Protein AF-A0A1V2B9Z8-F1 (afdb_monomer_lite)

Secondary structure (DSSP, 8-state):
--------------SHHHHHHHHHHHHHHHHHHHHHHHHHHHHHHHTT--HHHHHHHHHHHHHHHHHHHHHHHHHHHTT---TTS--------S-----------TT---S-THHHHHHHHHHHHHHHTSHHHHHHHHHHHHHSTTHHHHHHHHHHHHHH--

Foldseek 3Di:
DDDDDDDDDDDDPPDPPVVVVVVVVVVVVVVVVVVVVVVVVVCVVCVPDDPVVVVVVVVVVCCVVVVVVVVVVVCVVVVVPDPVNPPDPPPPPPPPDPDPPPPPPVPDPPDQPCVVVVVVVVVLVVLCVDPVSVVVVVVVCVVPPCPVVVSVVVSVVSVVVD

Radius of gyration: 28.76 Å; chains: 1; bounding box: 71×65×56 Å

Structure (mmCIF, N/CA/C/O backbone):
data_AF-A0A1V2B9Z8-F1
#
_entry.id   AF-A0A1V2B9Z8-F1
#
loop_
_atom_site.group_PDB
_atom_site.id
_atom_site.type_symbol
_atom_site.label_atom_id
_atom_site.label_alt_id
_atom_site.label_comp_id
_atom_site.label_asym_id
_atom_site.label_entity_id
_atom_site.label_seq_id
_atom_site.pdbx_PDB_ins_code
_atom_site.Cartn_x
_atom_site.Cartn_y
_atom_site.Cartn_z
_atom_site.occupancy
_atom_site.B_iso_or_equiv
_atom_site.auth_seq_id
_atom_site.auth_comp_id
_atom_site.auth_asym_id
_atom_site.auth_atom_id
_atom_site.pdbx_PDB_model_num
ATOM 1 N N . MET A 1 1 ? 46.989 -38.323 -32.869 1.00 37.19 1 MET A N 1
ATOM 2 C CA . MET A 1 1 ? 47.222 -36.864 -32.777 1.00 37.19 1 MET A CA 1
ATOM 3 C C . MET A 1 1 ? 45.998 -36.249 -32.093 1.00 37.19 1 MET A C 1
ATOM 5 O O . MET A 1 1 ? 44.940 -36.203 -32.699 1.00 37.19 1 MET A O 1
ATOM 9 N N . PHE A 1 2 ? 46.077 -35.937 -30.794 1.00 40.41 2 PHE A N 1
ATOM 10 C CA . PHE A 1 2 ? 44.932 -35.494 -29.978 1.00 40.41 2 PHE A CA 1
ATOM 11 C C . PHE A 1 2 ? 44.816 -33.961 -29.989 1.00 40.41 2 PHE A C 1
ATOM 13 O O . PHE A 1 2 ? 45.684 -33.288 -29.436 1.00 40.41 2 PHE A O 1
ATOM 20 N N . GLN A 1 3 ? 43.741 -33.398 -30.553 1.00 41.69 3 GLN A N 1
ATOM 21 C CA . GLN A 1 3 ? 43.381 -31.994 -30.322 1.00 41.69 3 GLN A CA 1
ATOM 22 C C . GLN A 1 3 ? 42.472 -31.886 -29.090 1.00 41.69 3 GLN A C 1
ATOM 24 O O . GLN A 1 3 ? 41.305 -32.270 -29.114 1.00 41.69 3 GLN A O 1
ATOM 29 N N . LYS A 1 4 ? 43.020 -31.351 -27.994 1.00 43.75 4 LYS A N 1
ATOM 30 C CA . LYS A 1 4 ? 42.255 -30.946 -26.809 1.00 43.75 4 LYS A CA 1
ATOM 31 C C . LYS A 1 4 ? 41.565 -29.607 -27.090 1.00 43.75 4 LYS A C 1
ATOM 33 O O . LYS A 1 4 ? 42.218 -28.566 -27.113 1.00 43.75 4 LYS A O 1
ATOM 38 N N . GLY A 1 5 ? 40.245 -29.632 -27.260 1.00 45.38 5 GLY A N 1
ATOM 39 C CA . GLY A 1 5 ? 39.408 -28.432 -27.291 1.00 45.38 5 GLY A CA 1
ATOM 40 C C . GLY A 1 5 ? 39.439 -27.705 -25.942 1.00 45.38 5 GLY A C 1
ATOM 41 O O . GLY A 1 5 ? 39.040 -28.245 -24.912 1.00 45.38 5 GLY A O 1
ATOM 42 N N . LYS A 1 6 ? 39.949 -26.473 -25.944 1.00 47.84 6 LYS A N 1
ATOM 43 C CA . LYS A 1 6 ? 40.068 -25.591 -24.778 1.00 47.84 6 LYS A CA 1
ATOM 44 C C . LYS A 1 6 ? 38.700 -24.961 -24.484 1.00 47.84 6 LYS A C 1
ATOM 46 O O . LYS A 1 6 ? 38.270 -24.052 -25.186 1.00 47.84 6 LYS A O 1
ATOM 51 N N . VAL A 1 7 ? 38.005 -25.436 -23.450 1.00 50.34 7 VAL A N 1
ATOM 52 C CA . VAL A 1 7 ? 36.716 -24.869 -23.013 1.00 50.34 7 VAL A CA 1
ATOM 53 C C . VAL A 1 7 ? 36.963 -23.540 -22.287 1.00 50.34 7 VAL A C 1
ATOM 55 O O . VAL A 1 7 ? 37.405 -23.517 -21.138 1.00 50.34 7 VAL A O 1
ATOM 58 N N . MET A 1 8 ? 36.689 -22.416 -22.955 1.00 51.34 8 MET A N 1
ATOM 59 C CA . MET A 1 8 ? 36.697 -21.087 -22.334 1.00 51.34 8 MET A CA 1
ATOM 60 C C . MET A 1 8 ? 35.469 -20.915 -21.429 1.00 51.34 8 MET A C 1
ATOM 62 O O . MET A 1 8 ? 34.342 -20.766 -21.901 1.00 51.34 8 MET A O 1
ATOM 66 N N . LYS A 1 9 ? 35.685 -20.894 -20.110 1.00 50.41 9 LYS A N 1
ATOM 67 C CA . LYS A 1 9 ? 34.660 -20.529 -19.123 1.00 50.41 9 LYS A CA 1
ATOM 68 C C . LYS A 1 9 ? 34.427 -19.014 -19.161 1.00 50.41 9 LYS A C 1
ATOM 70 O O . LYS A 1 9 ? 35.273 -18.236 -18.727 1.00 50.41 9 LYS A O 1
ATOM 75 N N . ARG A 1 10 ? 33.269 -18.591 -19.677 1.00 48.88 10 ARG A N 1
ATOM 76 C CA . ARG A 1 10 ? 32.784 -17.204 -19.597 1.00 48.88 10 ARG A CA 1
ATOM 77 C C . ARG A 1 10 ? 32.336 -16.903 -18.163 1.00 48.88 10 ARG A C 1
ATOM 79 O O . ARG A 1 10 ? 31.277 -17.354 -17.738 1.00 48.88 10 ARG A O 1
ATOM 86 N N . PHE A 1 11 ? 33.121 -16.123 -17.426 1.00 47.03 11 PHE A N 1
ATOM 87 C CA . PHE A 1 11 ? 32.703 -15.567 -16.139 1.00 47.03 11 PHE A CA 1
ATOM 88 C C . PHE A 1 11 ? 31.646 -14.471 -16.367 1.00 47.03 11 PHE A C 1
ATOM 90 O O . PHE A 1 11 ? 31.940 -13.411 -16.919 1.00 47.03 11 PHE A O 1
ATOM 97 N N . LYS A 1 12 ? 30.391 -14.740 -15.977 1.00 47.81 12 LYS A N 1
ATOM 98 C CA . LYS A 1 12 ? 29.289 -13.764 -16.001 1.00 47.81 12 LYS A CA 1
ATOM 99 C C . LYS A 1 12 ? 29.453 -12.749 -14.860 1.00 47.81 12 LYS A C 1
ATOM 101 O O . LYS A 1 12 ? 29.606 -13.101 -13.695 1.00 47.81 12 LYS A O 1
ATOM 106 N N . LYS A 1 13 ? 29.374 -11.473 -15.227 1.00 47.81 13 LYS A N 1
ATOM 107 C CA . LYS A 1 13 ? 29.448 -10.271 -14.386 1.00 47.81 13 LYS A CA 1
ATOM 108 C C . LYS A 1 13 ? 28.168 -10.148 -13.529 1.00 47.81 13 LYS A C 1
ATOM 110 O O . LYS A 1 13 ? 27.208 -9.514 -13.945 1.00 47.81 13 LYS A O 1
ATOM 115 N N . GLN A 1 14 ? 28.129 -10.791 -12.356 1.00 46.12 14 GLN A N 1
ATOM 116 C CA . GLN A 1 14 ? 26.950 -10.873 -11.463 1.00 46.12 14 GLN A CA 1
ATOM 117 C C . GLN A 1 14 ? 27.056 -9.996 -10.192 1.00 46.12 14 GLN A C 1
ATOM 119 O O . GLN A 1 14 ? 26.441 -10.298 -9.174 1.00 46.12 14 GLN A O 1
ATOM 124 N N . SER A 1 15 ? 27.829 -8.901 -10.202 1.00 49.50 15 SER A N 1
ATOM 125 C CA . SER A 1 15 ? 27.968 -8.033 -9.012 1.00 49.50 15 SER A CA 1
ATOM 126 C C . SER A 1 15 ? 27.048 -6.802 -8.997 1.00 49.50 15 SER A C 1
ATOM 128 O O . SER A 1 15 ? 26.783 -6.268 -7.926 1.00 49.50 15 SER A O 1
ATOM 130 N N . SER A 1 16 ? 26.498 -6.370 -10.141 1.00 50.91 16 SER A N 1
ATOM 131 C CA . SER A 1 16 ? 25.766 -5.091 -10.228 1.00 50.91 16 SER A CA 1
ATOM 132 C C . SER A 1 16 ? 24.328 -5.122 -9.685 1.00 50.91 16 SER A C 1
ATOM 134 O O . SER A 1 16 ? 23.823 -4.080 -9.285 1.00 50.91 16 SER A O 1
ATOM 136 N N . SER A 1 17 ? 23.654 -6.280 -9.648 1.00 54.72 17 SER A N 1
ATOM 137 C CA . SER A 1 17 ? 22.248 -6.371 -9.193 1.00 54.72 17 SER A CA 1
ATOM 138 C C . SER A 1 17 ? 22.118 -6.269 -7.670 1.00 54.72 17 SER A C 1
ATOM 140 O O . SER A 1 17 ? 21.239 -5.583 -7.161 1.00 54.72 17 SER A O 1
ATOM 142 N N . LYS A 1 18 ? 23.038 -6.901 -6.927 1.00 54.56 18 LYS A N 1
ATOM 143 C CA . LYS A 1 18 ? 22.992 -6.944 -5.456 1.00 54.56 18 LYS A CA 1
ATOM 144 C C . LYS A 1 18 ? 23.258 -5.577 -4.818 1.00 54.56 18 LYS A C 1
ATOM 146 O O . LYS A 1 18 ? 22.652 -5.256 -3.802 1.00 54.56 18 LYS A O 1
ATOM 151 N N . ALA A 1 19 ? 24.131 -4.768 -5.425 1.00 57.69 19 ALA A N 1
ATOM 152 C CA . ALA A 1 19 ? 24.417 -3.414 -4.954 1.00 57.69 19 ALA A CA 1
ATOM 153 C C . ALA A 1 19 ? 23.194 -2.489 -5.101 1.00 57.69 19 ALA A C 1
ATOM 155 O O . ALA A 1 19 ? 22.857 -1.765 -4.169 1.00 57.69 19 ALA A O 1
ATOM 156 N N . ASN A 1 20 ? 22.474 -2.575 -6.225 1.00 62.78 20 ASN A N 1
ATOM 157 C CA . ASN A 1 20 ? 21.276 -1.765 -6.468 1.00 62.78 20 ASN A CA 1
ATOM 158 C C . ASN A 1 20 ? 20.104 -2.158 -5.552 1.00 62.78 20 ASN A C 1
ATOM 160 O O . ASN A 1 20 ? 19.377 -1.288 -5.073 1.00 62.78 20 ASN A O 1
ATOM 164 N N . GLU A 1 21 ? 19.941 -3.449 -5.250 1.00 66.44 21 GLU A N 1
ATOM 165 C CA . GLU A 1 21 ? 18.943 -3.925 -4.280 1.00 66.44 21 GLU A CA 1
ATOM 166 C C . GLU A 1 21 ? 19.245 -3.448 -2.849 1.00 66.44 21 GLU A C 1
ATOM 168 O O . GLU A 1 21 ? 18.334 -3.004 -2.147 1.00 66.44 21 GLU A O 1
ATOM 173 N N . ALA A 1 22 ? 20.515 -3.470 -2.426 1.00 69.50 22 ALA A N 1
ATOM 174 C CA . ALA A 1 22 ? 20.938 -2.984 -1.109 1.00 69.50 22 ALA A CA 1
ATOM 175 C C . ALA A 1 22 ? 20.753 -1.462 -0.947 1.00 69.50 22 ALA A C 1
ATOM 177 O O . ALA A 1 22 ? 20.271 -0.996 0.083 1.00 69.50 22 ALA A O 1
ATOM 178 N N . VAL A 1 23 ? 21.075 -0.680 -1.982 1.00 76.12 23 VAL A N 1
ATOM 179 C CA . VAL A 1 23 ? 20.866 0.777 -1.966 1.00 76.12 23 VAL A CA 1
ATOM 180 C C . VAL A 1 23 ? 19.372 1.115 -1.951 1.00 76.12 23 VAL A C 1
ATOM 182 O O . VAL A 1 23 ? 18.940 1.953 -1.165 1.00 76.12 23 VAL A O 1
ATOM 185 N N . THR A 1 24 ? 18.557 0.422 -2.752 1.00 76.69 24 THR A N 1
ATOM 186 C CA . THR A 1 24 ? 17.103 0.667 -2.814 1.00 76.69 24 THR A CA 1
ATOM 187 C C . THR A 1 24 ? 16.413 0.321 -1.493 1.00 76.69 24 THR A C 1
ATOM 189 O O . THR A 1 24 ? 15.558 1.071 -1.022 1.00 76.69 24 THR A O 1
ATOM 192 N N . THR A 1 25 ? 16.802 -0.789 -0.860 1.00 78.38 25 THR A N 1
ATOM 193 C CA . THR A 1 25 ? 16.259 -1.189 0.450 1.00 78.38 25 THR A CA 1
ATOM 194 C C . THR A 1 25 ? 16.666 -0.225 1.560 1.00 78.38 25 THR A C 1
ATOM 196 O O . THR A 1 25 ? 15.817 0.149 2.369 1.00 78.38 25 THR A O 1
ATOM 199 N N . TRP A 1 26 ? 17.912 0.257 1.558 1.00 85.12 26 TRP A N 1
ATOM 200 C CA . TRP A 1 26 ? 18.362 1.281 2.502 1.00 85.12 26 TRP A CA 1
ATOM 201 C C . TRP A 1 26 ? 17.603 2.605 2.329 1.00 85.12 26 TRP A C 1
ATOM 203 O O . TRP A 1 26 ? 17.149 3.174 3.323 1.00 85.12 26 TRP A O 1
ATOM 213 N N . ILE A 1 27 ? 17.390 3.067 1.090 1.00 83.62 27 ILE A N 1
ATOM 214 C CA . ILE A 1 27 ? 16.612 4.287 0.809 1.00 83.62 27 ILE A CA 1
ATOM 215 C C . ILE A 1 27 ? 15.170 4.123 1.293 1.00 83.62 27 ILE A C 1
ATOM 217 O O . ILE A 1 27 ? 14.650 4.997 1.986 1.00 83.62 27 ILE A O 1
ATOM 221 N N . ALA A 1 28 ? 14.526 2.996 0.977 1.00 84.00 28 ALA A N 1
ATOM 222 C CA . ALA A 1 28 ? 13.163 2.724 1.424 1.00 84.00 28 ALA A CA 1
ATOM 223 C C . ALA A 1 28 ? 13.062 2.745 2.958 1.00 84.00 28 ALA A C 1
ATOM 225 O O . ALA A 1 28 ? 12.159 3.368 3.519 1.00 84.00 28 ALA A O 1
ATOM 226 N N . GLN A 1 29 ? 14.026 2.135 3.649 1.00 84.81 29 GLN A N 1
ATOM 227 C CA . GLN A 1 29 ? 14.065 2.123 5.108 1.00 84.81 29 GLN A CA 1
ATOM 228 C C . GLN A 1 29 ? 14.359 3.511 5.697 1.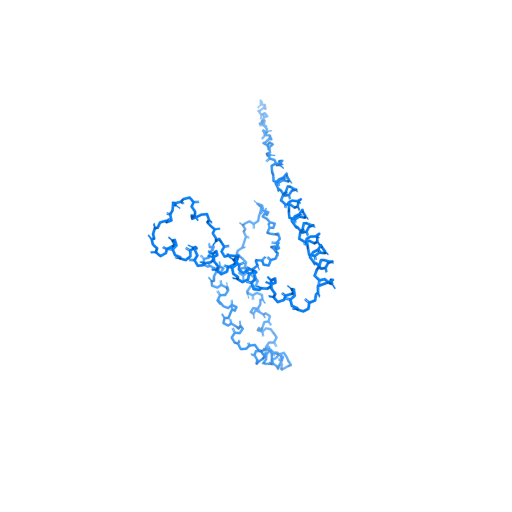00 84.81 29 GLN A C 1
ATOM 230 O O . GLN A 1 29 ? 13.766 3.890 6.709 1.00 84.81 29 GLN A O 1
ATOM 235 N N . ALA A 1 30 ? 15.215 4.305 5.050 1.00 86.88 30 ALA A N 1
ATOM 236 C CA . ALA A 1 30 ? 15.472 5.689 5.430 1.00 86.88 30 ALA A CA 1
ATOM 237 C C . ALA A 1 30 ? 14.206 6.552 5.305 1.00 86.88 30 ALA A C 1
ATOM 239 O O . ALA A 1 30 ? 13.892 7.300 6.231 1.00 86.88 30 ALA A O 1
ATOM 240 N N . ILE A 1 31 ? 13.438 6.395 4.221 1.00 88.88 31 ILE A N 1
ATOM 241 C CA . ILE A 1 31 ? 12.158 7.092 4.021 1.00 88.88 31 ILE A CA 1
ATOM 242 C C . ILE A 1 31 ? 11.175 6.737 5.138 1.00 88.88 31 ILE A C 1
ATOM 244 O O . ILE A 1 31 ? 10.620 7.639 5.765 1.00 88.88 31 ILE A O 1
ATOM 248 N N . VAL A 1 32 ? 10.998 5.447 5.436 1.00 90.25 32 VAL A N 1
ATOM 249 C CA . VAL A 1 32 ? 10.091 4.994 6.506 1.00 90.25 32 VAL A CA 1
ATOM 250 C C . VAL A 1 32 ? 10.520 5.552 7.866 1.00 90.25 32 VAL A C 1
ATOM 252 O O . VAL A 1 32 ? 9.689 6.046 8.627 1.00 90.25 32 VAL A O 1
ATOM 255 N N . ASN A 1 33 ? 11.821 5.560 8.160 1.00 88.44 33 ASN A N 1
ATOM 256 C CA . ASN A 1 33 ? 12.345 6.118 9.406 1.00 88.44 33 ASN A CA 1
ATOM 257 C C . ASN A 1 33 ? 12.121 7.631 9.514 1.00 88.44 33 ASN A C 1
ATOM 259 O O . ASN A 1 33 ? 11.805 8.131 10.595 1.00 88.44 33 ASN A O 1
ATOM 263 N N . VAL A 1 34 ? 12.275 8.369 8.412 1.00 91.69 34 VAL A N 1
ATOM 264 C CA . VAL A 1 34 ? 11.991 9.810 8.367 1.00 91.69 34 VAL A CA 1
ATOM 265 C C . VAL A 1 34 ? 10.499 10.064 8.554 1.00 91.69 34 VAL A C 1
ATOM 267 O O . VAL A 1 34 ? 10.138 10.909 9.371 1.00 91.69 34 VAL A O 1
ATOM 270 N N . GLN A 1 35 ? 9.636 9.300 7.883 1.00 91.00 35 GLN A N 1
ATOM 271 C CA . GLN A 1 35 ? 8.183 9.390 8.050 1.00 91.00 35 GLN A CA 1
ATOM 272 C C . GLN A 1 35 ? 7.764 9.124 9.497 1.00 91.00 35 GLN A C 1
ATOM 274 O O . GLN A 1 35 ? 6.981 9.888 10.055 1.00 91.00 35 GLN A O 1
ATOM 279 N N . PHE A 1 36 ? 8.328 8.094 10.130 1.00 89.88 36 PHE A N 1
ATOM 280 C CA . PHE A 1 36 ? 8.037 7.760 11.522 1.00 89.88 36 PHE A CA 1
ATOM 281 C C . PHE A 1 36 ? 8.547 8.826 12.504 1.00 89.88 36 PHE A C 1
ATOM 283 O O . PHE A 1 36 ? 7.852 9.211 13.444 1.00 89.88 36 PHE A O 1
ATOM 290 N N . LYS A 1 37 ? 9.757 9.356 12.286 1.00 90.31 37 LYS A N 1
ATOM 291 C CA . LYS A 1 37 ? 10.288 10.463 13.099 1.00 90.31 37 LYS A CA 1
ATOM 292 C C . LYS A 1 37 ? 9.440 11.721 12.950 1.00 90.31 37 LYS A C 1
ATOM 294 O O . LYS A 1 37 ? 9.155 12.381 13.948 1.00 90.31 37 LYS A O 1
ATOM 299 N N . TRP A 1 38 ? 9.030 12.034 11.725 1.00 90.75 38 TRP A N 1
ATOM 300 C CA . TRP A 1 38 ? 8.208 13.198 11.431 1.00 90.75 38 TRP A CA 1
ATOM 301 C C . TRP A 1 38 ? 6.805 13.063 12.019 1.00 90.75 38 TRP A C 1
ATOM 303 O O . TRP A 1 38 ? 6.341 13.993 12.671 1.00 90.75 38 TRP A O 1
ATOM 313 N N . SER A 1 39 ? 6.159 11.901 11.887 1.00 88.06 39 SER A N 1
ATOM 314 C CA . SER A 1 39 ? 4.835 11.664 12.472 1.00 88.06 39 SER A CA 1
ATOM 315 C C . SER A 1 39 ? 4.868 11.756 13.997 1.00 88.06 39 SER A C 1
ATOM 317 O O . SER A 1 39 ? 3.993 12.381 14.592 1.00 88.06 39 SER A O 1
ATOM 319 N N . ASN A 1 40 ? 5.914 11.227 14.637 1.00 89.94 40 ASN A N 1
ATOM 320 C CA . ASN A 1 40 ? 6.076 11.321 16.085 1.00 89.94 40 ASN A CA 1
ATOM 321 C C . ASN A 1 40 ? 6.376 12.762 16.541 1.00 89.94 40 ASN A C 1
ATOM 323 O O . ASN A 1 40 ? 5.871 13.213 17.570 1.00 89.94 40 ASN A O 1
ATOM 327 N N . TRP A 1 41 ? 7.171 13.515 15.774 1.00 91.38 41 TRP A N 1
ATOM 328 C CA . TRP A 1 41 ? 7.407 14.939 16.031 1.00 91.38 41 TRP A CA 1
ATOM 329 C C . TRP A 1 41 ? 6.121 15.761 15.888 1.00 91.38 41 TRP A C 1
ATOM 331 O O . TRP A 1 41 ? 5.787 16.533 16.788 1.00 91.38 41 TRP A O 1
ATOM 341 N N . MET A 1 42 ? 5.365 15.533 14.811 1.00 87.19 42 MET A N 1
ATOM 342 C CA . MET A 1 42 ? 4.058 16.143 14.574 1.00 87.19 42 MET A CA 1
ATOM 343 C C . MET A 1 42 ? 3.095 15.825 15.712 1.00 87.19 42 MET A C 1
ATOM 345 O O . MET A 1 42 ? 2.531 16.738 16.301 1.00 87.19 42 MET A O 1
ATOM 349 N N . TYR A 1 43 ? 2.982 14.557 16.107 1.00 86.94 43 TYR A N 1
ATOM 350 C CA . TYR A 1 43 ? 2.135 14.141 17.223 1.00 86.94 43 TYR A CA 1
ATOM 351 C C . TYR A 1 43 ? 2.501 14.859 18.529 1.00 86.94 43 TYR A C 1
ATOM 353 O O . TYR A 1 43 ? 1.627 15.395 19.209 1.00 86.94 43 TYR A O 1
ATOM 361 N N . LYS A 1 44 ? 3.795 14.947 18.863 1.00 86.44 44 LYS A N 1
ATOM 362 C CA . LYS A 1 44 ? 4.269 15.672 20.055 1.00 86.44 44 LYS A CA 1
ATOM 363 C C . LYS A 1 44 ? 3.988 17.173 19.996 1.00 86.44 44 LYS A C 1
ATOM 365 O O . LYS A 1 44 ? 3.789 17.789 21.042 1.00 86.44 44 LYS A O 1
ATOM 370 N N . LYS A 1 45 ? 4.007 17.770 18.802 1.00 85.06 45 LYS A N 1
ATOM 371 C CA . LYS A 1 45 ? 3.717 19.194 18.615 1.00 85.06 45 LYS A CA 1
ATOM 372 C C . LYS A 1 45 ? 2.212 19.464 18.684 1.00 85.06 45 LYS A C 1
ATOM 374 O O . LYS A 1 45 ? 1.808 20.374 19.398 1.00 85.06 45 LYS A O 1
ATOM 379 N N . THR A 1 46 ? 1.401 18.644 18.017 1.00 84.69 46 THR A N 1
ATOM 380 C CA . THR A 1 46 ? -0.059 18.791 17.920 1.00 84.69 46 THR A CA 1
ATOM 381 C C . THR A 1 46 ? -0.797 18.357 19.191 1.00 84.69 46 THR A C 1
ATOM 383 O O . THR A 1 46 ? -1.879 18.873 19.462 1.00 84.69 46 THR A O 1
ATOM 386 N N . SER A 1 47 ? -0.225 17.470 20.015 1.00 81.75 47 SER A N 1
ATOM 387 C CA . SER A 1 47 ? -0.836 17.047 21.290 1.00 81.75 47 SER A CA 1
ATOM 388 C C . SER A 1 47 ? -0.931 18.164 22.330 1.00 81.75 47 SER A C 1
ATOM 390 O O . SER A 1 47 ? -1.747 18.085 23.244 1.00 81.75 47 SER A O 1
ATOM 392 N N . ARG A 1 48 ? -0.118 19.215 22.187 1.00 83.81 48 ARG A N 1
ATOM 393 C CA . ARG A 1 48 ? -0.119 20.390 23.070 1.00 83.81 48 ARG A CA 1
ATOM 394 C C . ARG A 1 48 ? -0.974 21.544 22.544 1.00 83.81 48 ARG A C 1
ATOM 396 O O . ARG A 1 48 ? -0.977 22.603 23.159 1.00 83.81 48 ARG A O 1
ATOM 403 N N . TRP A 1 49 ? -1.645 21.370 21.407 1.00 85.88 49 TRP A N 1
ATOM 404 C CA . TRP A 1 49 ? -2.391 22.445 20.758 1.00 85.88 49 TRP A CA 1
ATOM 405 C C . TRP A 1 49 ? -3.835 22.531 21.225 1.00 85.88 49 TRP A C 1
ATOM 407 O O . TRP A 1 49 ? -4.514 21.521 21.419 1.00 85.88 49 TRP A O 1
ATOM 417 N N . ASN A 1 50 ? -4.325 23.762 21.326 1.00 83.56 50 ASN A N 1
ATOM 418 C CA . ASN A 1 50 ? -5.732 24.039 21.573 1.00 83.56 50 ASN A CA 1
ATOM 419 C C . ASN A 1 50 ? -6.557 23.858 20.277 1.00 83.56 50 ASN A C 1
ATOM 421 O O . ASN A 1 50 ? -6.030 23.957 19.165 1.00 83.56 50 ASN A O 1
ATOM 425 N N . LYS A 1 51 ? -7.877 23.646 20.381 1.00 83.31 51 LYS A N 1
ATOM 426 C CA . LYS A 1 51 ? -8.762 23.370 19.220 1.00 83.31 51 LYS A CA 1
ATOM 427 C C . LYS A 1 51 ? -8.699 24.456 18.130 1.00 83.31 51 LYS A C 1
ATOM 429 O O . LYS A 1 51 ? -8.845 24.168 16.941 1.00 83.31 51 LYS A O 1
ATOM 434 N N . LYS A 1 52 ? -8.451 25.709 18.533 1.00 85.31 52 LYS A N 1
ATOM 435 C CA . LYS A 1 52 ? -8.284 26.859 17.627 1.00 85.31 52 LYS A CA 1
ATOM 436 C C . LYS A 1 52 ? -6.989 26.775 16.811 1.00 85.31 52 LYS A C 1
ATOM 438 O O . LYS A 1 52 ? -7.007 27.057 15.619 1.00 85.31 52 LYS A O 1
ATOM 443 N N . GLU A 1 53 ? -5.894 26.337 17.426 1.00 85.06 53 GLU A N 1
ATOM 444 C CA . GLU 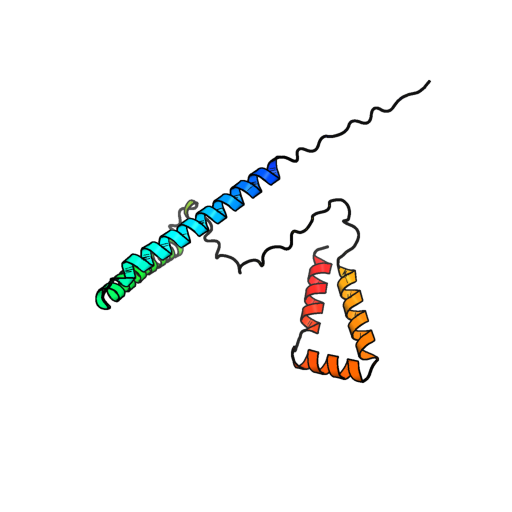A 1 53 ? -4.587 26.192 16.770 1.00 85.06 53 GL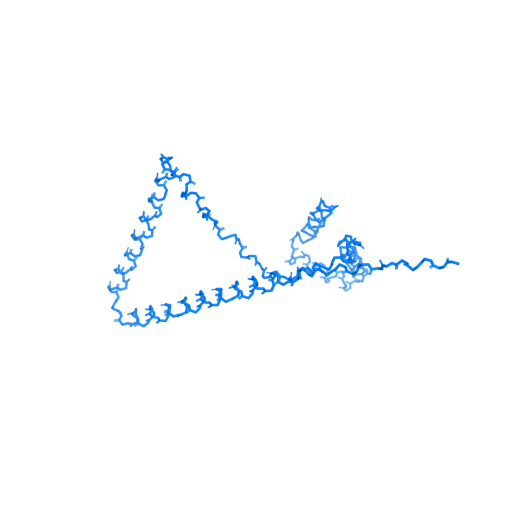U A CA 1
ATOM 445 C C . GLU A 1 53 ? -4.588 25.014 15.791 1.00 85.06 53 GLU A C 1
ATOM 447 O O . GLU A 1 53 ? -4.071 25.130 14.682 1.00 85.06 53 GLU A O 1
ATOM 452 N N . GLN A 1 54 ? -5.257 23.913 16.151 1.00 85.62 54 GLN A N 1
ATOM 453 C CA . GLN A 1 54 ? -5.475 22.783 15.241 1.00 85.62 54 GLN A CA 1
ATOM 454 C C . GLN A 1 54 ? -6.284 23.194 14.003 1.00 85.62 54 GLN A C 1
ATOM 456 O O . GLN A 1 54 ? -5.927 22.828 12.885 1.00 85.62 54 GLN A O 1
ATOM 461 N N . SER A 1 55 ? -7.336 23.998 14.193 1.00 87.69 55 SER A N 1
ATOM 462 C CA . SER A 1 55 ? -8.148 24.508 13.082 1.00 87.69 55 SER A CA 1
ATOM 463 C C . SER A 1 55 ? -7.344 25.448 12.181 1.00 87.69 55 SER A C 1
ATOM 465 O O . SER A 1 55 ? -7.375 25.296 10.963 1.00 87.69 55 SER A O 1
ATOM 467 N N . LEU A 1 56 ? -6.573 26.379 12.758 1.00 91.00 56 LEU A N 1
ATOM 468 C CA . LEU A 1 56 ? -5.716 27.293 11.994 1.00 91.00 56 LEU A CA 1
ATOM 469 C C . LEU A 1 56 ? -4.677 26.535 11.158 1.00 91.00 56 LEU A C 1
ATOM 471 O O . LEU A 1 56 ? -4.467 26.848 9.988 1.00 91.00 56 LEU A O 1
ATOM 475 N N . PHE A 1 57 ? -4.057 25.511 11.740 1.00 88.56 57 PHE A N 1
ATOM 476 C CA . PHE A 1 57 ? -3.099 24.671 11.034 1.00 88.56 57 PHE A CA 1
ATOM 477 C C . PHE A 1 57 ? -3.738 23.900 9.877 1.00 88.56 57 PHE A C 1
ATOM 479 O O . PHE A 1 57 ? -3.154 23.821 8.797 1.00 88.56 57 PHE A O 1
ATOM 486 N N . LEU A 1 58 ? -4.954 23.383 10.072 1.00 89.38 58 LEU A N 1
ATOM 487 C CA . LEU A 1 58 ? -5.707 22.727 9.009 1.00 89.38 58 LEU A CA 1
ATOM 488 C C . LEU A 1 58 ? -5.990 23.699 7.856 1.00 89.38 58 LEU A C 1
ATOM 490 O O . LEU A 1 58 ? -5.705 23.368 6.708 1.00 89.38 58 LEU A O 1
ATOM 494 N N . TYR A 1 59 ? -6.469 24.912 8.148 1.00 93.75 59 TYR A N 1
ATOM 495 C CA . TYR A 1 59 ? -6.678 25.937 7.120 1.00 93.75 59 TYR A CA 1
ATOM 496 C C . TYR A 1 59 ? -5.393 26.265 6.360 1.00 93.75 59 TYR A C 1
ATOM 498 O O . TYR A 1 59 ? -5.422 26.378 5.137 1.00 93.75 59 TYR A O 1
ATOM 506 N N . LEU A 1 60 ? -4.261 26.362 7.060 1.00 92.25 60 LEU A N 1
ATOM 507 C CA . LEU A 1 60 ? -2.966 26.617 6.436 1.00 92.25 60 LEU A CA 1
ATOM 508 C C . LEU A 1 60 ? -2.551 25.468 5.506 1.00 92.25 60 LEU A C 1
ATOM 510 O O . LEU A 1 60 ? -2.117 25.724 4.384 1.00 92.25 60 LEU A O 1
ATOM 514 N N . ILE A 1 61 ? -2.746 24.211 5.919 1.00 92.12 61 ILE A N 1
ATOM 515 C CA . ILE A 1 61 ? -2.513 23.043 5.057 1.00 92.12 61 ILE A CA 1
ATOM 516 C C . ILE A 1 61 ? -3.408 23.106 3.820 1.00 92.12 61 ILE A C 1
ATOM 518 O O . ILE A 1 61 ? -2.901 22.982 2.706 1.00 92.12 61 ILE A O 1
ATOM 522 N N . LEU A 1 62 ? -4.717 23.316 3.986 1.00 93.56 62 LEU A N 1
ATOM 523 C CA . LEU A 1 62 ? -5.634 23.398 2.848 1.00 93.56 62 LEU A CA 1
ATOM 524 C C . LEU A 1 62 ? -5.260 24.535 1.895 1.00 93.56 62 LEU A C 1
ATOM 526 O O . LEU A 1 62 ? -5.329 24.348 0.685 1.00 93.56 62 LEU A O 1
ATOM 530 N N . LEU A 1 63 ? -4.834 25.685 2.416 1.00 94.62 63 LEU A N 1
ATOM 531 C CA . LEU A 1 63 ? -4.434 26.827 1.600 1.00 94.62 63 LEU A CA 1
ATOM 532 C C . LEU A 1 63 ? -3.155 26.532 0.811 1.00 94.62 63 LEU A C 1
ATOM 534 O O . LEU A 1 63 ? -3.092 26.833 -0.378 1.00 94.62 63 LEU A O 1
ATOM 538 N N . VAL A 1 64 ? -2.158 25.897 1.432 1.00 93.25 64 VAL A N 1
ATOM 539 C CA . VAL A 1 64 ? -0.909 25.524 0.752 1.00 93.25 64 VAL A CA 1
ATOM 540 C C . VAL A 1 64 ? -1.162 24.447 -0.303 1.00 93.25 64 VAL A C 1
ATOM 542 O O . VAL A 1 64 ? -0.790 24.627 -1.460 1.00 93.25 64 VAL A O 1
ATOM 545 N N . PHE A 1 65 ? -1.825 23.346 0.056 1.00 91.50 65 PHE A N 1
ATOM 546 C CA . PHE A 1 65 ? -2.100 22.254 -0.884 1.00 91.50 65 PHE A CA 1
ATOM 547 C C . PHE A 1 65 ? -3.075 22.677 -1.986 1.00 91.50 65 PHE A C 1
ATOM 549 O O . PHE A 1 65 ? -2.852 22.366 -3.156 1.00 91.50 65 PHE A O 1
ATOM 556 N N . GLY A 1 66 ? -4.122 23.425 -1.634 1.00 91.56 66 GLY A N 1
ATOM 557 C CA . GLY A 1 66 ? -5.073 23.992 -2.585 1.00 91.56 66 GLY A CA 1
ATOM 558 C C . GLY A 1 66 ? -4.416 25.007 -3.516 1.00 91.56 66 GLY A C 1
ATOM 559 O O . GLY A 1 66 ? -4.624 24.944 -4.725 1.00 91.56 66 GLY A O 1
ATOM 560 N N . GLY A 1 67 ? -3.558 25.880 -2.985 1.00 91.44 67 GLY A N 1
ATOM 561 C CA . GLY A 1 67 ? -2.801 26.857 -3.766 1.00 91.44 67 GLY A CA 1
ATOM 562 C C . GLY A 1 67 ? -1.815 26.204 -4.734 1.00 91.44 67 GLY A C 1
ATOM 563 O O . GLY A 1 67 ? -1.770 26.578 -5.903 1.00 91.44 67 GLY A O 1
ATOM 564 N N . ILE A 1 68 ? -1.071 25.186 -4.288 1.00 91.31 68 ILE A N 1
ATOM 565 C CA . ILE A 1 68 ? -0.163 24.417 -5.152 1.00 91.31 68 ILE A CA 1
ATOM 566 C C . ILE A 1 68 ? -0.954 23.679 -6.237 1.00 91.31 68 ILE A C 1
ATOM 568 O O . ILE A 1 68 ? -0.600 23.770 -7.411 1.00 91.31 68 ILE A O 1
ATOM 572 N N . SER A 1 69 ? -2.039 22.991 -5.871 1.00 87.94 69 SER A N 1
ATOM 573 C CA . SER A 1 69 ? -2.897 22.274 -6.823 1.00 87.94 69 SER A CA 1
ATOM 574 C C . SER A 1 69 ? -3.495 23.221 -7.869 1.00 87.94 69 SER A C 1
ATOM 576 O O . SER A 1 69 ? -3.397 22.967 -9.070 1.00 87.94 69 SER A O 1
ATOM 578 N N . GLY A 1 70 ? -4.018 24.370 -7.431 1.00 89.81 70 GLY A N 1
ATOM 579 C CA . GLY A 1 70 ? -4.541 25.413 -8.310 1.00 89.81 70 GLY A CA 1
ATOM 580 C C . GLY A 1 70 ? -3.468 26.016 -9.218 1.00 89.81 70 GLY A C 1
ATOM 581 O O . GLY A 1 70 ? -3.715 26.214 -10.406 1.00 89.81 70 GLY A O 1
ATOM 582 N N . LEU A 1 71 ? -2.254 26.247 -8.708 1.00 88.75 71 LEU A N 1
ATOM 583 C CA . LEU A 1 71 ? -1.129 26.746 -9.502 1.00 88.75 71 LEU A CA 1
ATOM 584 C C . LEU A 1 71 ? -0.695 25.736 -10.573 1.00 88.75 71 LEU A C 1
ATOM 586 O O . LEU A 1 71 ? -0.433 26.132 -11.710 1.00 88.75 71 LEU A O 1
ATOM 590 N N . ILE A 1 72 ? -0.627 24.448 -10.227 1.00 86.19 72 ILE A N 1
ATOM 591 C CA . ILE A 1 72 ? -0.327 23.368 -11.176 1.00 86.19 72 ILE A CA 1
ATOM 592 C C . ILE A 1 72 ? -1.416 23.322 -12.249 1.00 86.19 72 ILE A C 1
ATOM 594 O O . ILE A 1 72 ? -1.100 23.412 -13.432 1.00 86.19 72 ILE A O 1
ATOM 598 N N . MET A 1 73 ? -2.689 23.287 -11.846 1.00 85.75 73 MET A N 1
ATOM 599 C CA . MET A 1 73 ? -3.830 23.262 -12.763 1.00 85.75 73 MET A CA 1
ATOM 600 C C . MET A 1 73 ? -3.831 24.470 -13.708 1.00 85.75 73 MET A C 1
ATOM 602 O O . MET A 1 73 ? -3.978 24.310 -14.919 1.00 85.75 73 MET A O 1
ATOM 606 N N . TYR A 1 74 ? -3.579 25.671 -13.185 1.00 87.94 74 TYR A N 1
ATOM 607 C CA . TYR A 1 74 ? -3.465 26.888 -13.984 1.00 87.94 74 TYR A CA 1
ATOM 608 C C . TYR A 1 74 ? -2.313 26.811 -14.997 1.00 87.94 74 TYR A C 1
ATOM 610 O O . TYR A 1 74 ? -2.489 27.162 -16.165 1.00 87.94 74 TYR A O 1
ATOM 618 N N . ARG A 1 75 ? -1.137 26.313 -14.593 1.00 84.19 75 ARG A N 1
ATOM 619 C CA . ARG A 1 75 ? 0.023 26.132 -15.488 1.00 84.19 75 ARG A CA 1
ATOM 620 C C . ARG A 1 75 ? -0.202 25.055 -16.552 1.00 84.19 75 ARG A C 1
ATOM 622 O O . ARG A 1 75 ? 0.319 25.194 -17.658 1.00 84.19 75 ARG A O 1
ATOM 629 N N . THR A 1 76 ? -0.969 24.013 -16.239 1.00 79.62 76 THR A N 1
ATOM 630 C CA . THR A 1 76 ? -1.366 22.973 -17.196 1.00 79.62 76 THR A CA 1
ATOM 631 C C . THR A 1 76 ? -2.357 23.517 -18.223 1.00 79.62 76 THR A C 1
ATOM 633 O O . THR A 1 76 ? -2.160 23.313 -19.416 1.00 79.62 76 THR A O 1
ATOM 636 N N . ILE A 1 77 ? -3.380 24.264 -17.791 1.00 82.94 77 ILE A N 1
ATOM 637 C CA . ILE A 1 77 ? -4.402 24.831 -18.691 1.00 82.94 77 ILE A CA 1
ATOM 638 C C . ILE A 1 77 ? -3.814 25.928 -19.589 1.00 82.94 77 ILE A C 1
ATOM 640 O O . ILE A 1 77 ? -4.146 26.010 -20.766 1.00 82.94 77 ILE A O 1
ATOM 644 N N . THR A 1 78 ? -2.915 26.763 -19.062 1.00 82.00 78 THR A N 1
ATOM 645 C CA . THR A 1 78 ? -2.313 27.875 -19.823 1.00 82.00 78 THR A CA 1
ATOM 646 C C . THR A 1 78 ? -1.153 27.458 -20.731 1.00 82.00 78 THR A C 1
ATOM 648 O O . THR A 1 78 ? -0.530 28.320 -21.349 1.00 82.00 78 THR A O 1
ATOM 651 N N . GLY A 1 79 ? -0.821 26.163 -20.807 1.00 67.75 79 GLY A N 1
ATOM 652 C CA . GLY A 1 79 ? 0.232 25.639 -21.686 1.00 67.75 79 GLY A CA 1
ATOM 653 C C . GLY A 1 79 ? 1.649 26.136 -21.364 1.00 67.75 79 GLY A C 1
ATOM 654 O O . GLY A 1 79 ? 2.591 25.809 -22.079 1.00 67.75 79 GLY A O 1
ATOM 655 N N . LYS A 1 80 ? 1.836 26.888 -20.269 1.00 60.84 80 LYS A N 1
ATOM 656 C CA . LYS A 1 80 ? 3.139 27.376 -19.774 1.00 60.84 80 LYS A CA 1
ATOM 657 C C . LYS A 1 80 ? 3.886 26.301 -18.985 1.00 60.84 80 LYS A C 1
ATOM 659 O O . LYS A 1 80 ? 4.592 26.590 -18.019 1.00 60.84 80 LYS A O 1
ATOM 664 N N . THR A 1 81 ? 3.693 25.042 -19.351 1.00 56.84 81 THR A N 1
ATOM 665 C CA . THR A 1 81 ? 4.451 23.934 -18.791 1.00 56.84 81 THR A CA 1
ATOM 666 C C . THR A 1 81 ? 5.776 23.893 -19.539 1.00 56.84 81 THR A C 1
ATOM 668 O O . THR A 1 81 ? 5.852 23.413 -20.669 1.00 56.84 81 THR A O 1
ATOM 671 N N . SER A 1 82 ? 6.835 24.436 -18.933 1.00 53.62 82 SER A N 1
ATOM 672 C CA . SER A 1 82 ? 8.198 24.125 -19.363 1.00 53.62 82 SER A CA 1
ATOM 673 C C . SER A 1 82 ? 8.301 22.603 -19.449 1.00 53.62 82 SER A C 1
ATOM 675 O O . SER A 1 82 ? 7.902 21.918 -18.504 1.00 53.62 82 SER A O 1
ATOM 677 N N . LYS A 1 83 ? 8.786 22.069 -20.576 1.00 54.78 83 LYS A N 1
ATOM 678 C CA . LYS A 1 83 ? 8.879 20.619 -20.831 1.00 54.78 83 LYS A CA 1
ATOM 679 C C . LYS A 1 83 ? 9.619 19.846 -19.719 1.00 54.78 83 LYS A C 1
ATOM 681 O O . LYS A 1 83 ? 9.418 18.646 -19.599 1.00 54.78 83 LYS A O 1
ATOM 686 N N . ASP A 1 84 ? 10.357 20.541 -18.853 1.00 53.25 84 ASP A N 1
ATOM 687 C CA . ASP A 1 84 ? 11.061 19.994 -17.686 1.00 53.25 84 ASP A CA 1
ATOM 688 C C . ASP A 1 84 ? 10.207 19.834 -16.412 1.00 53.25 84 ASP A C 1
ATOM 690 O O . ASP A 1 84 ? 10.604 19.134 -15.486 1.00 53.25 84 ASP A O 1
ATOM 694 N N . SER A 1 85 ? 9.020 20.446 -16.329 1.00 47.50 85 SER A N 1
ATOM 695 C CA . SER A 1 8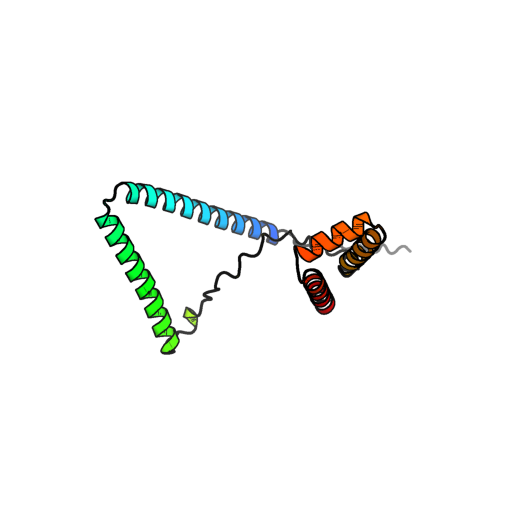5 ? 8.079 20.250 -15.205 1.00 47.50 85 SER A CA 1
ATOM 696 C C . SER A 1 85 ? 7.048 19.150 -15.468 1.00 47.50 85 SER A C 1
ATOM 698 O O . SER A 1 85 ? 6.279 18.803 -14.578 1.00 47.50 85 SER A O 1
ATOM 700 N N . ALA A 1 86 ? 7.081 18.536 -16.655 1.00 44.81 86 ALA A N 1
ATOM 701 C CA . ALA A 1 86 ? 6.449 17.246 -16.925 1.00 44.81 86 ALA A CA 1
ATOM 702 C C . ALA A 1 86 ? 7.293 16.079 -16.374 1.00 44.81 86 ALA A C 1
ATOM 704 O O . ALA A 1 86 ? 7.287 14.974 -16.918 1.00 44.81 86 ALA A O 1
ATOM 705 N N . GLY A 1 87 ? 8.018 16.313 -15.276 1.00 46.88 87 GLY A N 1
ATOM 706 C CA . GLY A 1 87 ? 8.494 15.261 -14.400 1.00 46.88 87 GLY A CA 1
ATOM 707 C C . GLY A 1 87 ? 7.282 14.569 -13.803 1.00 46.88 87 GLY A C 1
ATOM 708 O O . GLY A 1 87 ? 6.813 14.954 -12.742 1.00 46.88 87 GLY A O 1
ATOM 709 N N . GLN A 1 88 ? 6.741 13.609 -14.554 1.00 46.44 88 GLN A N 1
ATOM 710 C CA . GLN A 1 88 ? 6.134 12.385 -14.059 1.00 46.44 88 GLN A CA 1
ATOM 711 C C . GLN A 1 88 ? 5.543 12.543 -12.651 1.00 46.44 88 GLN A C 1
ATOM 713 O O . GLN A 1 88 ? 6.015 11.954 -11.679 1.00 46.44 88 GLN A O 1
ATOM 718 N N . HIS A 1 89 ? 4.439 13.281 -12.532 1.00 46.75 89 HIS A N 1
ATOM 719 C CA . HIS A 1 89 ? 3.463 12.930 -11.513 1.00 46.75 89 HIS A CA 1
ATOM 720 C C . HIS A 1 89 ? 2.864 11.597 -11.968 1.00 46.75 89 HIS A C 1
ATOM 722 O O . HIS A 1 89 ? 1.762 11.531 -12.507 1.00 46.75 89 HIS A O 1
ATOM 728 N N . SER A 1 90 ? 3.653 10.527 -11.819 1.00 44.44 90 SER A N 1
ATOM 729 C CA . SER A 1 90 ? 3.132 9.181 -11.721 1.00 44.44 90 SER A CA 1
ATOM 730 C C . SER A 1 90 ? 2.175 9.269 -10.551 1.00 44.44 90 SER A C 1
ATOM 732 O O . SER A 1 90 ? 2.593 9.290 -9.392 1.00 44.44 90 SER A O 1
ATOM 734 N N . PHE A 1 91 ? 0.882 9.386 -10.853 1.00 42.62 91 PHE A N 1
ATOM 735 C CA . PHE A 1 91 ? -0.131 8.836 -9.976 1.00 42.62 91 PHE A CA 1
ATOM 736 C C . PHE A 1 91 ? 0.444 7.509 -9.510 1.00 42.62 91 PHE A C 1
ATOM 738 O O . PHE A 1 91 ? 0.797 6.682 -10.353 1.00 42.62 91 PHE A O 1
ATOM 745 N N . ALA A 1 92 ? 0.669 7.366 -8.204 1.00 46.53 92 ALA A N 1
ATOM 746 C CA . ALA A 1 92 ? 1.070 6.092 -7.651 1.00 46.53 92 ALA A CA 1
ATOM 747 C C . ALA A 1 92 ? 0.048 5.089 -8.184 1.00 46.53 92 ALA A C 1
ATOM 749 O O . ALA A 1 92 ? -1.124 5.135 -7.808 1.00 46.53 92 ALA A O 1
ATOM 750 N N . GLY A 1 93 ? 0.467 4.274 -9.157 1.00 52.19 93 GLY A N 1
ATOM 751 C CA . GLY A 1 93 ? -0.373 3.220 -9.688 1.00 52.19 93 GLY A CA 1
ATOM 752 C C . GLY A 1 93 ? -0.860 2.388 -8.505 1.00 52.19 93 GLY A C 1
ATOM 753 O O . GLY A 1 93 ? -0.162 2.344 -7.482 1.00 52.19 93 GLY A O 1
ATOM 754 N N . PRO A 1 94 ? -2.052 1.773 -8.597 1.00 48.78 94 PRO A N 1
ATOM 755 C CA . PRO A 1 94 ? -2.587 0.950 -7.520 1.00 48.78 94 PRO A CA 1
ATOM 756 C C . PRO A 1 94 ? -1.469 0.054 -7.003 1.00 48.78 94 PRO A C 1
ATOM 758 O O . PRO A 1 94 ? -0.851 -0.660 -7.791 1.00 48.78 94 PRO A O 1
ATOM 761 N N . MET A 1 95 ? -1.160 0.206 -5.711 1.00 43.50 95 MET A N 1
ATOM 762 C CA . MET A 1 95 ? -0.020 -0.396 -5.028 1.00 43.50 95 MET A CA 1
ATOM 763 C C . MET A 1 95 ? 0.182 -1.819 -5.545 1.00 43.50 95 MET A C 1
ATOM 765 O O . MET A 1 95 ? -0.612 -2.712 -5.244 1.00 43.50 95 MET A O 1
ATOM 769 N N . THR A 1 96 ? 1.190 -2.024 -6.398 1.00 52.31 96 THR A N 1
ATOM 770 C CA . THR A 1 96 ? 1.472 -3.355 -6.925 1.00 52.31 96 THR A CA 1
ATOM 771 C C . THR A 1 96 ? 1.815 -4.220 -5.732 1.00 52.31 96 THR A C 1
ATOM 773 O O . THR A 1 96 ? 2.826 -3.996 -5.062 1.00 52.31 96 THR A O 1
ATOM 776 N N . ARG A 1 97 ? 0.918 -5.172 -5.455 1.00 48.25 97 ARG A N 1
ATOM 777 C CA . ARG A 1 97 ? 1.081 -6.280 -4.515 1.00 48.25 97 ARG A CA 1
ATOM 778 C C . ARG A 1 97 ? 2.551 -6.718 -4.539 1.00 48.25 97 ARG A C 1
ATOM 780 O O . ARG A 1 97 ? 3.060 -6.903 -5.648 1.00 48.25 97 ARG A O 1
ATOM 787 N N . PRO A 1 98 ? 3.237 -6.839 -3.384 1.00 47.22 98 PRO A N 1
ATOM 788 C CA . PRO A 1 98 ? 4.660 -7.152 -3.350 1.00 47.22 98 PRO A CA 1
ATOM 789 C C . PRO A 1 98 ? 4.913 -8.342 -4.265 1.00 47.22 98 PRO A C 1
ATOM 791 O O . PRO A 1 98 ? 4.314 -9.406 -4.091 1.00 47.22 98 PRO A O 1
ATOM 794 N N . GLY A 1 99 ? 5.705 -8.098 -5.309 1.00 43.38 99 GLY A N 1
ATOM 795 C CA . GLY A 1 99 ? 5.966 -9.082 -6.338 1.00 43.38 99 GLY A CA 1
ATOM 796 C C . GLY A 1 99 ? 6.497 -10.337 -5.670 1.00 43.38 99 GLY A C 1
ATOM 797 O O . GLY A 1 99 ? 7.569 -10.317 -5.065 1.00 43.38 99 GLY A O 1
ATOM 798 N N . VAL A 1 100 ? 5.753 -11.436 -5.793 1.00 48.00 100 VAL A N 1
ATOM 799 C CA . VAL A 1 100 ? 6.358 -12.763 -5.736 1.00 48.00 100 VAL A CA 1
ATOM 800 C C . VAL A 1 100 ? 7.522 -12.676 -6.707 1.00 48.00 100 VAL A C 1
ATOM 802 O O . VAL A 1 100 ? 7.300 -12.395 -7.888 1.00 48.00 100 VAL A O 1
ATOM 805 N N . LYS A 1 101 ? 8.755 -12.784 -6.196 1.00 39.41 101 LYS A N 1
ATOM 806 C CA . LYS A 1 101 ? 9.959 -12.789 -7.024 1.00 39.41 101 LYS A CA 1
ATOM 807 C C . LYS A 1 101 ? 9.681 -13.761 -8.163 1.00 39.41 101 LYS A C 1
ATOM 809 O O . LYS A 1 101 ? 9.598 -14.964 -7.926 1.00 39.41 101 LYS A O 1
ATOM 814 N N . LYS A 1 102 ? 9.505 -13.249 -9.385 1.00 45.78 102 LYS A N 1
ATOM 815 C CA . LYS A 1 102 ? 9.654 -14.081 -10.570 1.00 45.78 102 LYS A CA 1
ATOM 816 C C . LYS A 1 102 ? 11.107 -14.506 -10.510 1.00 45.78 102 LYS A C 1
ATOM 818 O O . LYS A 1 102 ? 11.998 -13.715 -10.812 1.00 45.78 102 LYS A O 1
ATOM 823 N N . ILE A 1 103 ? 11.338 -15.710 -10.000 1.00 44.03 103 ILE A N 1
ATOM 824 C CA . ILE A 1 103 ? 12.590 -16.418 -10.188 1.00 44.03 103 ILE A CA 1
ATOM 825 C C . ILE A 1 103 ? 12.653 -16.581 -11.700 1.00 44.03 103 ILE A C 1
ATOM 827 O O . ILE A 1 103 ? 12.023 -17.460 -12.280 1.00 44.03 103 ILE A O 1
ATOM 831 N N . HIS A 1 104 ? 13.286 -15.615 -12.357 1.00 41.22 104 HIS A N 1
ATOM 832 C CA . HIS A 1 104 ? 13.644 -15.731 -13.750 1.00 41.22 104 HIS A CA 1
ATOM 833 C C . HIS A 1 104 ? 14.805 -16.713 -13.757 1.00 41.22 104 HIS A C 1
ATOM 835 O O . HIS A 1 104 ? 15.967 -16.325 -13.678 1.00 41.22 104 HIS A O 1
ATOM 841 N N . ASP A 1 105 ? 14.452 -17.992 -13.702 1.00 39.31 105 ASP A N 1
ATOM 842 C CA . ASP A 1 105 ? 15.362 -19.084 -13.963 1.00 39.31 105 ASP A CA 1
ATOM 843 C C . ASP A 1 105 ? 15.538 -19.111 -15.487 1.00 39.31 105 ASP A C 1
ATOM 845 O O . ASP A 1 105 ? 14.580 -19.413 -16.207 1.00 39.31 105 ASP A O 1
ATOM 849 N N . PRO A 1 106 ? 16.708 -18.741 -16.037 1.00 42.72 106 PRO A N 1
ATOM 850 C CA . PRO A 1 106 ? 16.915 -18.694 -17.483 1.00 42.72 106 PRO A CA 1
ATOM 851 C C . PRO A 1 106 ? 17.037 -20.101 -18.105 1.00 42.72 106 PRO A C 1
ATOM 853 O O . PRO A 1 106 ? 17.588 -20.243 -19.192 1.00 42.72 106 PRO A O 1
ATOM 856 N N . GLY A 1 107 ? 16.556 -21.142 -17.416 1.00 42.22 107 GLY A N 1
ATOM 857 C CA . GLY A 1 107 ? 16.644 -22.543 -17.819 1.00 42.22 107 GLY A CA 1
ATOM 858 C C . GLY A 1 107 ? 15.309 -23.254 -18.043 1.00 42.22 107 GLY A C 1
ATOM 859 O O . GLY A 1 107 ? 15.343 -24.420 -18.415 1.00 42.22 107 GLY A O 1
ATOM 860 N N . ASN A 1 108 ? 14.149 -22.611 -17.843 1.00 42.91 108 ASN A N 1
ATOM 861 C CA . ASN A 1 108 ? 12.859 -23.298 -18.011 1.00 42.91 108 ASN A CA 1
ATOM 862 C C . ASN A 1 108 ? 11.774 -22.443 -18.690 1.00 42.91 108 ASN A C 1
ATOM 864 O O . ASN A 1 108 ? 10.615 -22.433 -18.284 1.00 42.91 108 ASN A O 1
ATOM 868 N N . GLN A 1 109 ? 12.136 -21.728 -19.760 1.00 48.03 109 GLN A N 1
ATOM 869 C CA . GLN A 1 109 ? 11.163 -21.276 -20.763 1.00 48.03 109 GLN A CA 1
ATOM 870 C C . GLN A 1 109 ? 10.761 -22.465 -21.640 1.00 48.03 109 GLN A C 1
ATOM 872 O O . GLN A 1 109 ? 11.198 -22.587 -22.780 1.00 48.03 109 GLN A O 1
ATOM 877 N N . SER A 1 110 ? 9.982 -23.394 -21.096 1.00 52.72 110 SER A N 1
ATOM 878 C CA . SER A 1 110 ? 9.343 -24.462 -21.873 1.00 52.72 110 SER A CA 1
ATOM 879 C C . SER A 1 110 ? 8.182 -25.055 -21.086 1.00 52.72 110 SER A C 1
ATOM 881 O O . SER A 1 110 ? 8.206 -26.219 -20.709 1.00 52.72 110 SER A O 1
ATOM 883 N N . GLN A 1 111 ? 7.177 -24.228 -20.800 1.00 54.91 111 GLN A N 1
ATOM 884 C CA . GLN A 1 111 ? 5.766 -24.558 -21.019 1.00 54.91 111 GLN A CA 1
ATOM 885 C C . GLN A 1 111 ? 4.905 -23.365 -20.585 1.00 54.91 111 GLN A C 1
ATOM 887 O O . GLN A 1 111 ? 5.162 -22.787 -19.529 1.00 54.91 111 GLN A O 1
ATOM 892 N N . PRO A 1 112 ? 3.913 -22.955 -21.389 1.00 56.84 112 PRO A N 1
ATOM 893 C CA . PRO A 1 112 ? 2.998 -21.900 -20.984 1.00 56.84 112 PRO A CA 1
ATOM 894 C C . PRO A 1 112 ? 2.278 -22.3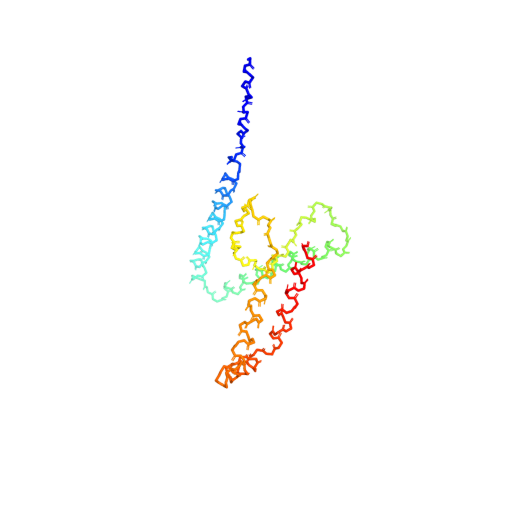10 -19.691 1.00 56.84 112 PRO A C 1
ATOM 896 O O . PRO A 1 112 ? 1.891 -23.469 -19.528 1.00 56.84 112 PRO A O 1
ATOM 899 N N . ASP A 1 113 ? 2.040 -21.351 -18.791 1.00 61.81 113 ASP A N 1
ATOM 900 C CA . ASP A 1 113 ? 1.270 -21.494 -17.536 1.00 61.81 113 ASP A CA 1
ATOM 901 C C . ASP A 1 113 ? -0.199 -21.966 -17.751 1.00 61.81 113 ASP A C 1
ATOM 903 O O . ASP A 1 113 ? -1.030 -21.940 -16.843 1.00 61.81 113 ASP A O 1
ATOM 907 N N . THR A 1 114 ? -0.555 -22.443 -18.948 1.00 68.81 114 THR A N 1
ATOM 908 C CA . THR A 1 114 ? -1.852 -23.025 -19.318 1.00 68.81 114 THR A CA 1
ATOM 909 C C . THR A 1 114 ? -2.156 -24.330 -18.582 1.00 68.81 114 THR A C 1
ATOM 911 O O . THR A 1 114 ? -3.324 -24.681 -18.407 1.00 68.81 114 THR A O 1
ATOM 914 N N . THR A 1 115 ? -1.138 -25.047 -18.100 1.00 77.62 115 THR A N 1
ATOM 915 C CA . THR A 1 115 ? -1.325 -26.312 -17.365 1.00 77.62 115 THR A CA 1
ATOM 916 C C . THR A 1 115 ? -2.074 -26.099 -16.045 1.00 77.62 115 THR A C 1
ATOM 918 O O . THR A 1 115 ? -2.834 -26.968 -15.618 1.00 77.62 115 THR A O 1
ATOM 921 N N . ALA A 1 116 ? -1.922 -24.929 -15.413 1.00 81.44 116 ALA A N 1
ATOM 922 C CA . ALA A 1 116 ? -2.659 -24.583 -14.198 1.00 81.44 116 ALA A CA 1
ATOM 923 C C . ALA A 1 116 ? -4.169 -24.442 -14.461 1.00 81.44 116 ALA A C 1
ATOM 925 O O . ALA A 1 116 ? -4.976 -24.962 -13.689 1.00 81.44 116 ALA A O 1
ATOM 926 N N . PHE A 1 117 ? -4.552 -23.816 -15.579 1.00 85.62 117 PHE A N 1
ATOM 927 C CA . PHE A 1 117 ? -5.953 -23.684 -15.990 1.00 85.62 117 PHE A CA 1
ATOM 928 C C . PHE A 1 117 ? -6.567 -25.041 -16.342 1.00 85.62 117 PHE A C 1
ATOM 930 O O . PHE A 1 117 ? -7.660 -25.355 -15.879 1.00 85.62 117 PHE A O 1
ATOM 937 N N . SER A 1 118 ? -5.837 -25.895 -17.066 1.00 84.88 118 SER A N 1
ATOM 938 C CA . SER A 1 118 ? -6.293 -27.257 -17.379 1.00 84.88 118 SER A CA 1
ATOM 939 C C . SER A 1 118 ? -6.559 -28.087 -16.114 1.00 84.88 118 SER A C 1
ATOM 941 O O . SER A 1 118 ? -7.623 -28.695 -15.988 1.00 84.88 118 SER A O 1
ATOM 943 N N . ARG A 1 119 ? -5.650 -28.044 -15.128 1.00 88.25 119 ARG A N 1
ATOM 944 C CA . ARG A 1 119 ? -5.843 -28.712 -13.828 1.00 88.25 119 ARG A CA 1
ATOM 945 C C . ARG A 1 119 ? -7.039 -28.155 -13.061 1.00 88.25 119 ARG A C 1
ATOM 947 O O . ARG A 1 119 ? -7.761 -28.921 -12.431 1.00 88.25 119 ARG A O 1
ATOM 954 N N . PHE A 1 120 ? -7.254 -26.842 -13.120 1.00 90.06 120 PHE A N 1
ATOM 955 C CA . PHE A 1 120 ? -8.408 -26.204 -12.497 1.00 90.06 120 PHE A CA 1
ATOM 956 C C . PHE A 1 120 ? -9.727 -26.696 -13.110 1.00 90.06 120 PHE A C 1
ATOM 958 O O . PHE A 1 120 ? -10.604 -27.127 -12.365 1.00 90.06 120 PHE A O 1
ATOM 965 N N . TYR A 1 121 ? -9.859 -26.713 -14.441 1.00 89.56 121 TYR A N 1
ATOM 966 C CA . TYR A 1 121 ? -11.075 -27.223 -15.086 1.00 89.56 121 TYR A CA 1
ATOM 967 C C . TYR A 1 121 ? -11.304 -28.706 -14.789 1.00 89.56 121 TYR A C 1
ATOM 969 O O . TYR A 1 121 ? -12.420 -29.084 -14.448 1.00 89.56 121 TYR A O 1
ATOM 977 N N . HIS A 1 122 ? -10.247 -29.523 -14.817 1.00 91.12 122 HIS A N 1
ATOM 978 C CA . HIS A 1 122 ? -10.335 -30.936 -14.448 1.00 91.12 122 HIS A CA 1
ATOM 979 C C . HIS A 1 122 ? -10.779 -31.131 -12.989 1.00 91.12 122 HIS A C 1
ATOM 981 O O . HIS A 1 122 ? -11.534 -32.047 -12.679 1.00 91.12 122 HIS A O 1
ATOM 987 N N . TYR A 1 123 ? -10.329 -30.273 -12.071 1.00 91.50 123 TYR A N 1
ATOM 988 C CA . TYR A 1 123 ? -10.774 -30.314 -10.680 1.00 91.50 123 TYR A CA 1
ATOM 989 C C . TYR A 1 123 ? -12.259 -29.958 -10.545 1.00 91.50 123 TYR A C 1
ATOM 991 O O . TYR A 1 123 ? -12.991 -30.673 -9.868 1.00 91.50 123 TYR A O 1
ATOM 999 N N . ILE A 1 124 ? -12.717 -28.887 -11.199 1.00 90.94 124 ILE A N 1
ATOM 1000 C CA . ILE A 1 124 ? -14.136 -28.496 -11.178 1.00 90.94 124 ILE A CA 1
ATOM 1001 C C . ILE A 1 124 ? -15.014 -29.613 -11.748 1.00 90.94 124 ILE A C 1
ATOM 1003 O O . ILE A 1 124 ? -16.039 -29.942 -11.152 1.00 90.94 124 ILE A O 1
ATOM 1007 N N . ASP A 1 125 ? -14.585 -30.221 -12.851 1.00 89.50 125 ASP A N 1
ATOM 1008 C CA . ASP A 1 125 ? -15.284 -31.336 -13.486 1.00 89.50 125 ASP A CA 1
ATOM 1009 C C . ASP A 1 125 ? -15.336 -32.562 -12.560 1.00 89.50 125 ASP A C 1
ATOM 1011 O O . ASP A 1 125 ? -16.411 -33.076 -12.253 1.00 89.50 125 ASP A O 1
ATOM 1015 N N . SER A 1 126 ? -14.191 -32.941 -11.982 1.00 91.19 126 SER A N 1
ATOM 1016 C CA . SER A 1 126 ? -14.087 -34.041 -11.018 1.00 91.19 126 SER A CA 1
ATOM 1017 C C . SER A 1 126 ? -14.973 -33.828 -9.785 1.00 91.19 126 SER A C 1
ATOM 1019 O O . SER A 1 126 ? -15.698 -34.739 -9.387 1.00 91.19 126 SER A O 1
ATOM 1021 N N . VAL A 1 127 ? -14.994 -32.626 -9.205 1.00 90.62 127 VAL A N 1
ATOM 1022 C CA . VAL A 1 127 ? -15.847 -32.307 -8.046 1.00 90.62 127 VAL A CA 1
ATOM 1023 C C . VAL A 1 127 ? -17.331 -32.321 -8.426 1.00 90.62 127 VAL A C 1
ATOM 1025 O O . VAL A 1 127 ? -18.163 -32.775 -7.635 1.00 90.62 127 VAL A O 1
ATOM 1028 N N . GLY A 1 128 ? -17.666 -31.890 -9.645 1.00 87.88 128 GLY A N 1
ATOM 1029 C CA . GLY A 1 128 ? -19.028 -31.893 -10.181 1.00 87.88 128 GLY A CA 1
ATOM 1030 C C . GLY A 1 128 ? -19.633 -33.286 -10.379 1.00 87.88 128 GLY A C 1
ATOM 1031 O O . GLY A 1 128 ? -20.859 -33.404 -10.402 1.00 87.88 128 GLY A O 1
ATOM 1032 N N . THR A 1 129 ? -18.809 -34.339 -10.452 1.00 91.19 129 THR A N 1
ATOM 1033 C CA . THR A 1 129 ? -19.286 -35.730 -10.590 1.00 91.19 129 THR A CA 1
ATOM 1034 C C . THR A 1 129 ? -20.010 -36.253 -9.347 1.00 91.19 129 THR A C 1
ATOM 1036 O O . THR A 1 129 ? -20.849 -37.147 -9.448 1.00 91.19 129 THR A O 1
ATOM 1039 N N . THR A 1 130 ? -19.725 -35.691 -8.168 1.00 92.69 130 THR A N 1
ATOM 1040 C CA . THR A 1 130 ? -20.330 -36.139 -6.907 1.00 92.69 130 THR A CA 1
ATOM 1041 C C . THR A 1 130 ? -21.514 -35.246 -6.506 1.00 92.69 130 THR A C 1
ATOM 1043 O O . THR A 1 130 ? -21.425 -34.020 -6.609 1.00 92.69 130 THR A O 1
ATOM 1046 N N . PRO A 1 131 ? -22.621 -35.799 -5.965 1.00 87.56 131 PRO A N 1
ATOM 1047 C CA . PRO A 1 131 ? -23.769 -34.993 -5.531 1.00 87.56 131 PRO A CA 1
ATOM 1048 C C . PRO A 1 131 ? -23.424 -33.980 -4.429 1.00 87.56 131 PRO A C 1
ATOM 1050 O O . PRO A 1 131 ? -23.990 -32.887 -4.380 1.00 87.56 131 PRO A O 1
ATOM 1053 N N . ALA A 1 132 ? -22.483 -34.335 -3.547 1.00 88.56 132 ALA A N 1
ATOM 1054 C CA . ALA A 1 132 ? -21.977 -33.451 -2.500 1.00 88.56 132 ALA A CA 1
ATOM 1055 C C . ALA A 1 132 ? -21.091 -32.332 -3.077 1.00 88.56 132 ALA A C 1
ATOM 1057 O O . ALA A 1 132 ? -21.288 -31.162 -2.743 1.00 88.56 132 ALA A O 1
ATOM 1058 N N . GLY A 1 133 ? -20.178 -32.665 -3.996 1.00 88.88 133 GLY A N 1
ATOM 1059 C CA . GLY A 1 133 ? -19.312 -31.691 -4.659 1.00 88.88 133 GLY A CA 1
ATOM 1060 C C . GLY A 1 133 ? -20.086 -30.704 -5.533 1.00 88.88 133 GLY A C 1
ATOM 1061 O O . GLY A 1 133 ? -19.792 -29.510 -5.513 1.00 88.88 133 GLY A O 1
ATOM 1062 N N . LYS A 1 134 ? -21.159 -31.148 -6.199 1.00 91.19 134 LYS A N 1
ATOM 1063 C CA . LYS A 1 134 ? -22.057 -30.259 -6.951 1.00 91.19 134 LYS A CA 1
ATOM 1064 C C . LYS A 1 134 ? -22.727 -29.213 -6.055 1.00 91.19 134 LYS A C 1
ATOM 1066 O O . LYS A 1 134 ? -22.750 -28.040 -6.413 1.00 91.19 134 LYS A O 1
ATOM 1071 N N . LYS A 1 135 ? -23.208 -29.597 -4.864 1.00 91.56 135 LYS A N 1
ATOM 1072 C CA . LYS A 1 135 ? -23.775 -28.640 -3.890 1.00 91.56 135 LYS A CA 1
ATOM 1073 C C . LYS A 1 135 ? -22.737 -27.618 -3.422 1.00 91.56 135 LYS A C 1
ATOM 1075 O O . LYS A 1 135 ? -23.060 -26.442 -3.264 1.00 91.56 135 LYS A O 1
ATOM 1080 N N . GLN A 1 136 ? -21.496 -28.056 -3.221 1.00 91.06 136 GLN A N 1
ATOM 1081 C CA . GLN A 1 136 ? -20.398 -27.176 -2.832 1.00 91.06 136 GLN A CA 1
ATOM 1082 C C . GLN A 1 136 ? -20.028 -26.192 -3.953 1.00 91.06 136 GLN A C 1
ATOM 1084 O O . GLN A 1 136 ? -19.853 -25.003 -3.682 1.00 91.06 136 GLN A O 1
ATOM 1089 N N . LEU A 1 137 ? -19.963 -26.659 -5.204 1.00 91.69 137 LEU A N 1
ATOM 1090 C CA . LEU A 1 137 ? -19.724 -25.811 -6.374 1.00 91.69 137 LEU A CA 1
ATOM 1091 C C . LEU A 1 137 ? -20.854 -24.800 -6.584 1.00 91.69 137 LEU A C 1
ATOM 1093 O O . LEU A 1 137 ? -20.576 -23.614 -6.748 1.00 91.69 137 LEU A O 1
ATOM 1097 N N . ASP A 1 138 ? -22.113 -25.225 -6.488 1.00 89.69 138 ASP A N 1
ATOM 1098 C CA . ASP A 1 138 ? -23.267 -24.326 -6.596 1.00 89.69 138 ASP A CA 1
ATOM 1099 C C . ASP A 1 138 ? -23.244 -23.244 -5.511 1.00 89.69 138 ASP A C 1
ATOM 1101 O O . ASP A 1 138 ? -23.453 -22.066 -5.803 1.00 89.69 138 ASP A O 1
ATOM 1105 N N . SER A 1 139 ? -22.943 -23.610 -4.260 1.00 91.69 139 SER A N 1
ATOM 1106 C CA . SER A 1 139 ? -22.795 -22.635 -3.173 1.00 91.69 139 SER A CA 1
ATOM 1107 C C . SER A 1 139 ? -21.657 -21.650 -3.446 1.00 91.69 139 SER A C 1
ATOM 1109 O O . SER A 1 139 ? -21.786 -20.458 -3.161 1.00 91.69 139 SER A O 1
ATOM 1111 N N . PHE A 1 140 ? -20.544 -22.133 -3.996 1.00 90.94 140 PHE A N 1
ATOM 1112 C CA . PHE A 1 140 ? -19.389 -21.306 -4.323 1.00 90.94 140 PHE A CA 1
ATOM 1113 C C . PHE A 1 140 ? -19.694 -20.318 -5.459 1.00 90.94 140 PHE A C 1
ATOM 1115 O O . PHE A 1 140 ? -19.396 -19.130 -5.329 1.00 90.94 140 PHE A O 1
ATOM 1122 N N . PHE A 1 141 ? -20.336 -20.772 -6.539 1.00 90.88 141 PHE A N 1
ATOM 1123 C CA . PHE A 1 141 ? -20.697 -19.912 -7.671 1.00 90.88 141 PHE A CA 1
ATOM 1124 C C . PHE A 1 141 ? -21.816 -18.925 -7.332 1.00 90.88 141 PHE A C 1
ATOM 1126 O O . PHE A 1 141 ? -21.789 -17.796 -7.816 1.00 90.88 141 PHE A O 1
ATOM 1133 N N . ARG A 1 142 ? -22.747 -19.287 -6.440 1.00 91.25 142 ARG A N 1
ATOM 1134 C CA . ARG A 1 142 ? -23.747 -18.342 -5.912 1.00 91.25 142 ARG A CA 1
ATOM 1135 C C . ARG A 1 142 ? -23.115 -17.227 -5.084 1.00 91.25 142 ARG A C 1
ATOM 1137 O O . ARG A 1 142 ? -23.530 -16.081 -5.200 1.00 91.25 142 ARG A O 1
ATOM 1144 N N . ALA A 1 143 ? -22.101 -17.541 -4.278 1.00 93.31 143 ALA A N 1
ATOM 1145 C CA . ALA A 1 143 ? -21.375 -16.537 -3.499 1.00 93.31 143 ALA A CA 1
ATOM 1146 C C . ALA A 1 143 ? -20.464 -15.645 -4.364 1.00 93.31 143 ALA A C 1
ATOM 1148 O O . ALA A 1 143 ? -20.054 -14.572 -3.920 1.00 93.31 143 ALA A O 1
ATOM 1149 N N . ARG A 1 144 ? -20.105 -16.094 -5.576 1.00 90.69 144 ARG A N 1
ATOM 1150 C CA . ARG A 1 144 ? -19.172 -15.413 -6.487 1.00 90.69 144 ARG A CA 1
ATOM 1151 C C . ARG A 1 144 ? -19.682 -15.440 -7.932 1.00 90.69 144 ARG A C 1
ATOM 1153 O O . ARG A 1 144 ? -19.144 -16.191 -8.756 1.00 90.69 144 ARG A O 1
ATOM 1160 N N . PRO A 1 145 ? -20.688 -14.613 -8.259 1.00 89.00 145 PRO A N 1
ATOM 1161 C CA . PRO A 1 145 ? -21.128 -14.464 -9.640 1.00 89.00 145 PRO A CA 1
ATOM 1162 C C . PRO A 1 145 ? -19.952 -14.008 -10.524 1.00 89.00 145 PRO A C 1
ATOM 1164 O O . PRO A 1 145 ? -19.080 -13.265 -10.075 1.00 89.00 145 PRO A O 1
ATOM 1167 N N . HIS A 1 146 ? -19.903 -14.483 -11.772 1.00 90.31 146 HIS A N 1
ATOM 1168 C CA . HIS A 1 146 ? -18.867 -14.161 -12.777 1.00 90.31 146 HIS A CA 1
ATOM 1169 C C . HIS A 1 146 ? -17.437 -14.661 -12.497 1.00 90.31 146 HIS A C 1
ATOM 1171 O O . HIS A 1 146 ? -16.493 -14.288 -13.202 1.00 90.31 146 HIS A O 1
ATOM 1177 N N . PHE A 1 147 ? -17.239 -15.544 -11.513 1.00 90.06 147 PHE A N 1
ATOM 1178 C CA . PHE A 1 147 ? -15.915 -16.118 -11.247 1.00 90.06 147 PHE A CA 1
ATOM 1179 C C . PHE A 1 147 ? -15.354 -16.886 -12.455 1.00 90.06 147 PHE A C 1
ATOM 1181 O O . PHE A 1 147 ? -14.202 -16.685 -12.831 1.00 90.06 147 PHE A O 1
ATOM 1188 N N . ILE A 1 148 ? -16.175 -17.722 -13.098 1.00 89.19 148 ILE A N 1
ATOM 1189 C CA . ILE A 1 148 ? -15.763 -18.497 -14.279 1.00 89.19 148 ILE A CA 1
ATOM 1190 C C . ILE A 1 148 ? -15.372 -17.581 -15.443 1.00 89.19 148 ILE A C 1
ATOM 1192 O O . ILE A 1 148 ? -14.382 -17.847 -16.121 1.00 89.19 148 ILE A O 1
ATOM 1196 N N . ASP A 1 149 ? -16.094 -16.481 -15.641 1.00 89.94 149 ASP A N 1
ATOM 1197 C CA . ASP A 1 149 ? -15.797 -15.522 -16.708 1.00 89.94 149 ASP A CA 1
ATOM 1198 C C . ASP A 1 149 ? -14.460 -14.818 -16.458 1.00 89.94 149 ASP A C 1
ATOM 1200 O O . ASP A 1 149 ? -13.645 -14.678 -17.369 1.00 89.94 149 ASP A O 1
ATOM 1204 N N . SER A 1 150 ? -14.179 -14.474 -15.199 1.00 90.44 150 SER A N 1
ATOM 1205 C CA . SER A 1 150 ? -12.896 -13.890 -14.788 1.00 90.44 150 SER A CA 1
ATOM 1206 C C . SER A 1 150 ? -11.722 -14.852 -15.007 1.00 90.44 150 SER A C 1
ATOM 1208 O O . SER A 1 150 ? -10.642 -14.434 -15.424 1.00 90.44 150 SER A O 1
ATOM 1210 N N . VAL A 1 151 ? -11.923 -16.150 -14.752 1.00 89.88 151 VAL A N 1
ATOM 1211 C CA . VAL A 1 151 ? -10.903 -17.185 -14.995 1.00 89.88 151 VAL A CA 1
ATOM 1212 C C . VAL A 1 151 ? -10.623 -17.333 -16.493 1.00 89.88 151 VAL A C 1
ATOM 1214 O O . VAL A 1 151 ? -9.458 -17.347 -16.889 1.00 89.88 151 VAL A O 1
ATOM 1217 N N . LYS A 1 152 ? -11.667 -17.370 -17.331 1.00 89.12 152 LYS A N 1
ATOM 1218 C CA . LYS A 1 152 ? -11.532 -17.419 -18.799 1.00 89.12 152 LYS A CA 1
ATOM 1219 C C . LYS A 1 152 ? -10.815 -16.189 -19.353 1.00 89.12 152 LYS A C 1
ATOM 1221 O O . LYS A 1 152 ? -9.972 -16.301 -20.242 1.00 89.12 152 LYS A O 1
ATOM 1226 N N . GLU A 1 153 ? -11.132 -15.014 -18.820 1.00 89.69 153 GLU A N 1
ATOM 1227 C CA . GLU A 1 153 ? -10.492 -13.757 -19.198 1.00 89.69 153 GLU A CA 1
ATOM 1228 C C . GLU A 1 153 ? -8.993 -13.767 -18.873 1.00 89.69 153 GLU A C 1
ATOM 1230 O O . GLU A 1 153 ? -8.162 -13.443 -19.726 1.00 89.69 153 GLU A O 1
ATOM 1235 N N . ALA A 1 154 ? -8.637 -14.222 -17.670 1.00 86.75 154 ALA A N 1
ATOM 1236 C CA . ALA A 1 154 ? -7.247 -1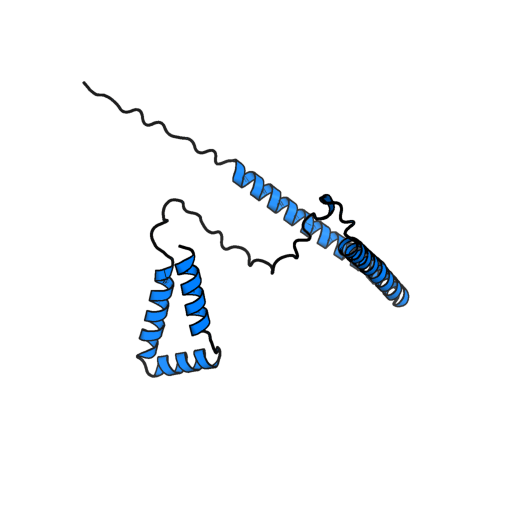4.374 -17.257 1.00 86.75 154 ALA A CA 1
ATOM 1237 C C . ALA A 1 154 ? -6.487 -15.376 -18.144 1.00 86.75 154 ALA A C 1
ATOM 1239 O O . ALA A 1 154 ? -5.373 -15.080 -18.585 1.00 86.75 154 ALA A O 1
ATOM 1240 N N . GLU A 1 155 ? -7.098 -16.523 -18.460 1.00 87.62 155 GLU A N 1
ATOM 1241 C CA . GLU A 1 155 ? -6.526 -17.520 -19.372 1.00 87.62 155 GLU A CA 1
ATOM 1242 C C . GLU A 1 155 ? -6.247 -16.912 -20.754 1.00 87.62 155 GLU A C 1
ATOM 1244 O O . GLU A 1 155 ? -5.159 -17.077 -21.311 1.00 87.62 155 GLU A O 1
ATOM 1249 N N . ARG A 1 156 ? -7.204 -16.149 -21.291 1.00 87.12 156 ARG A N 1
ATOM 1250 C CA . ARG A 1 156 ? -7.078 -15.494 -22.596 1.00 87.12 156 ARG A CA 1
ATOM 1251 C C . ARG A 1 156 ? -5.952 -14.462 -22.623 1.00 87.12 156 ARG A C 1
ATOM 1253 O O . ARG A 1 156 ? -5.241 -14.371 -23.622 1.00 87.12 156 ARG A O 1
ATOM 1260 N N . ILE A 1 157 ? -5.793 -13.668 -21.564 1.00 85.75 157 ILE A N 1
ATOM 1261 C CA . ILE A 1 157 ? -4.710 -12.677 -21.458 1.00 85.75 157 ILE A CA 1
ATOM 1262 C C . ILE A 1 157 ? -3.347 -13.375 -21.435 1.00 85.75 157 ILE A C 1
ATOM 1264 O O . ILE A 1 157 ? -2.430 -12.944 -22.132 1.00 85.75 157 ILE A O 1
ATOM 1268 N N . ILE A 1 158 ? -3.217 -14.465 -20.677 1.00 84.25 158 ILE A N 1
ATOM 1269 C CA . ILE A 1 158 ? -1.965 -15.227 -20.592 1.00 84.25 158 ILE A CA 1
ATOM 1270 C C . ILE A 1 158 ? -1.648 -15.883 -21.936 1.00 84.25 158 ILE A C 1
ATOM 1272 O O . ILE A 1 158 ? -0.533 -15.736 -22.421 1.00 84.25 158 ILE A O 1
ATOM 1276 N N . ARG A 1 159 ? -2.630 -16.519 -22.585 1.00 81.06 159 ARG A N 1
ATOM 1277 C CA . ARG A 1 159 ? -2.446 -17.144 -23.903 1.00 81.06 159 ARG A CA 1
ATOM 1278 C C . ARG A 1 159 ? -2.100 -16.139 -25.009 1.00 81.06 159 ARG A C 1
ATOM 1280 O O . ARG A 1 159 ? -1.469 -16.528 -25.974 1.00 81.06 159 ARG A O 1
ATOM 1287 N N . ARG A 1 160 ? -2.534 -14.876 -24.911 1.00 76.81 160 ARG A N 1
ATOM 1288 C CA . ARG A 1 160 ? -2.226 -13.830 -25.906 1.00 76.81 160 ARG A CA 1
ATOM 1289 C C . ARG A 1 160 ? -0.816 -13.248 -25.749 1.00 76.81 160 ARG A C 1
ATOM 1291 O O . ARG A 1 160 ? -0.255 -12.763 -26.724 1.00 76.81 160 ARG A O 1
ATOM 1298 N N . ASN A 1 161 ? -0.290 -13.218 -24.526 1.00 65.25 161 ASN A N 1
ATOM 1299 C CA . ASN A 1 161 ? 0.993 -12.583 -24.204 1.00 65.25 161 ASN A CA 1
ATOM 1300 C C . ASN A 1 161 ? 2.204 -13.527 -24.353 1.00 65.25 161 ASN A C 1
ATOM 1302 O O . ASN A 1 161 ? 3.325 -13.112 -24.056 1.00 65.25 161 ASN A O 1
ATOM 1306 N N . PHE A 1 162 ? 1.975 -14.767 -24.790 1.00 56.12 162 PHE A N 1
ATOM 1307 C CA . PHE A 1 162 ? 2.971 -15.780 -25.142 1.00 56.12 162 PHE A CA 1
ATOM 1308 C C . PHE A 1 162 ? 2.661 -16.321 -26.538 1.00 56.12 162 PHE A C 1
ATOM 1310 O O . PHE A 1 162 ? 3.625 -16.740 -27.212 1.00 56.12 162 PHE A O 1
#

pLDDT: mean 73.94, std 19.07, range [37.19, 94.62]

Sequence (162 aa):
MFQKGKVMKRFKKQSSSKANEAVTTWIAQAIVNVQFKWSNWMYKKTSRWNKKEQSLFLYLILLVFGGISGLIMYRTITGKTSKDSAGQHSFAGPMTRPGVKKIHDPGNQSQPDTTAFSRFYHYIDSVGTTPAGKKQLDSFFRARPHFIDSVKEAERIIRRNF